Protein AF-A0A946NHN4-F1 (afdb_monomer_lite)

Secondary structure (DSSP, 8-state):
------------PPP---HHHHHHHTT---------EEESTHHHHTT-S-HHHHTTS-HHHHHHHHHTTTSTT-HHHHS--EEEHHHH--

Radius of gyration: 24.08 Å; chains: 1; bounding box: 45×53×55 Å

Foldseek 3Di:
DDDDDDDPPPPPDPDDDDPVRVVVVVPDDPPPPQQQKDWDLVCLVVVVHPPLCVVVDDPVRSVVQVVCPPHPNNPCVVPTDMDTVVVVVD

Sequence (90 aa):
MMFKKDPKATIKRKYQPTEKAQKFLDKVENPKYDRGMIRGLNKFIGNKVPEEMQGFYSEEELQALVDLRDTPNDVEARMPVKITNHYFQI

Structure (mmCIF, N/CA/C/O backbone):
data_AF-A0A946NHN4-F1
#
_entry.id   AF-A0A946NHN4-F1
#
loop_
_atom_site.group_PDB
_atom_site.id
_atom_site.type_symbol
_atom_site.label_atom_id
_atom_site.label_alt_id
_atom_site.label_comp_id
_atom_site.label_asym_id
_atom_site.label_entity_id
_atom_site.label_seq_id
_atom_site.pdbx_PDB_ins_code
_atom_site.Cartn_x
_atom_site.Cartn_y
_atom_site.Cartn_z
_atom_site.occupancy
_atom_site.B_iso_or_equiv
_atom_site.auth_seq_id
_atom_site.auth_comp_id
_atom_site.auth_asym_id
_atom_site.auth_atom_id
_atom_site.pdbx_PDB_model_num
ATOM 1 N N . MET A 1 1 ? -24.111 -42.035 -39.873 1.00 37.28 1 MET A N 1
ATOM 2 C CA . MET A 1 1 ? -22.653 -41.999 -39.617 1.00 37.28 1 MET A CA 1
ATOM 3 C C . MET A 1 1 ? -22.159 -40.582 -39.851 1.00 37.28 1 MET A C 1
ATOM 5 O O . MET A 1 1 ? -22.578 -40.033 -40.852 1.00 37.28 1 MET A O 1
ATOM 9 N N . MET A 1 2 ? -21.352 -40.056 -38.912 1.00 50.94 2 MET A N 1
ATOM 10 C CA . MET A 1 2 ? -20.237 -39.083 -39.042 1.00 50.94 2 MET A CA 1
ATOM 11 C C . MET A 1 2 ? -20.436 -37.893 -40.011 1.00 50.94 2 MET A C 1
ATOM 13 O O . MET A 1 2 ? -20.827 -38.067 -41.146 1.00 50.94 2 MET A O 1
ATOM 17 N N . PHE A 1 3 ? -20.187 -36.641 -39.629 1.00 44.75 3 PHE A N 1
ATOM 18 C CA . PHE A 1 3 ? -18.855 -36.123 -39.320 1.00 44.75 3 PHE A CA 1
ATOM 19 C C . PHE A 1 3 ? -18.922 -35.016 -38.257 1.00 44.75 3 PHE A C 1
ATOM 21 O O . PHE A 1 3 ? -19.533 -33.971 -38.463 1.00 44.75 3 PHE A O 1
ATOM 28 N N . LYS A 1 4 ? -18.240 -35.240 -37.128 1.00 54.97 4 LYS A N 1
ATOM 29 C CA . LYS A 1 4 ? -17.870 -34.183 -36.181 1.00 54.97 4 LYS A CA 1
ATOM 30 C C . LYS A 1 4 ? -16.822 -33.299 -36.854 1.00 54.97 4 LYS A C 1
ATOM 32 O O . LYS A 1 4 ? -15.827 -33.828 -37.352 1.00 54.97 4 LYS A O 1
ATOM 37 N N . LYS A 1 5 ? -17.006 -31.982 -36.852 1.00 57.09 5 LYS A N 1
ATOM 38 C CA . LYS A 1 5 ? -15.963 -31.048 -37.277 1.00 57.09 5 LYS A CA 1
ATOM 39 C C . LYS A 1 5 ? -15.849 -29.913 -36.274 1.00 57.09 5 LYS A C 1
ATOM 41 O O . LYS A 1 5 ? -16.545 -28.925 -36.414 1.00 57.09 5 LYS A O 1
ATOM 46 N N . ASP A 1 6 ? -14.897 -30.054 -35.360 1.00 53.25 6 ASP A N 1
ATOM 47 C CA . ASP A 1 6 ? -14.308 -28.976 -34.562 1.00 53.25 6 ASP A CA 1
ATOM 48 C C . ASP A 1 6 ? -12.854 -29.357 -34.228 1.00 53.25 6 ASP A C 1
ATOM 50 O O . ASP A 1 6 ? -12.543 -30.548 -34.148 1.00 53.25 6 ASP A O 1
ATOM 54 N N 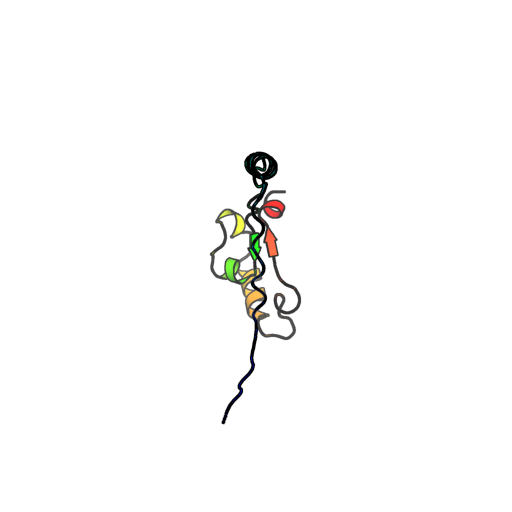. PRO A 1 7 ? -11.958 -28.410 -33.912 1.00 53.62 7 PRO A N 1
ATOM 55 C CA . PRO A 1 7 ? -11.654 -27.163 -34.606 1.00 53.62 7 PRO A CA 1
ATOM 56 C C . PRO A 1 7 ? -10.163 -27.171 -35.021 1.00 53.62 7 PRO A C 1
ATOM 58 O O . PRO A 1 7 ? -9.300 -27.671 -34.300 1.00 53.62 7 PRO A O 1
ATOM 61 N N . LYS A 1 8 ? -9.791 -26.599 -36.175 1.00 53.75 8 LYS A N 1
ATOM 62 C CA . LYS A 1 8 ? -8.360 -26.383 -36.466 1.00 53.75 8 LYS A CA 1
ATOM 63 C C . LYS A 1 8 ? -7.861 -25.231 -35.594 1.00 53.75 8 LYS A C 1
ATOM 65 O O . LYS A 1 8 ? -7.974 -24.074 -35.982 1.00 53.75 8 LYS A O 1
ATOM 70 N N . ALA A 1 9 ? -7.325 -25.550 -34.418 1.00 52.50 9 ALA A N 1
ATOM 71 C CA . ALA A 1 9 ? -6.576 -24.604 -33.604 1.00 52.50 9 ALA A CA 1
ATOM 72 C C . ALA A 1 9 ? -5.438 -24.012 -34.453 1.00 52.50 9 ALA A C 1
ATOM 74 O O . ALA A 1 9 ? -4.513 -24.713 -34.863 1.00 52.50 9 ALA A O 1
ATOM 75 N N . THR A 1 10 ? -5.516 -22.719 -34.756 1.00 60.75 10 THR A N 1
ATOM 76 C CA . THR A 1 10 ? -4.421 -21.957 -35.359 1.00 60.75 10 THR A CA 1
ATOM 77 C C . THR A 1 10 ? -3.238 -21.965 -34.400 1.00 60.75 10 THR A C 1
ATOM 79 O O . THR A 1 10 ? -3.203 -21.207 -33.430 1.00 60.75 10 THR A O 1
ATOM 82 N N . ILE A 1 11 ? -2.262 -22.832 -34.666 1.00 65.19 11 ILE A N 1
ATOM 83 C CA . ILE A 1 11 ? -0.979 -22.845 -33.969 1.00 65.19 11 ILE A CA 1
ATOM 84 C C . ILE A 1 11 ? -0.274 -21.530 -34.322 1.00 65.19 11 ILE A C 1
ATOM 86 O O . ILE A 1 11 ? 0.342 -21.407 -35.381 1.00 65.19 11 ILE A O 1
ATOM 90 N N . LYS A 1 12 ? -0.393 -20.515 -33.457 1.00 61.34 12 LYS A N 1
ATOM 91 C CA . LYS A 1 12 ? 0.415 -19.295 -33.555 1.00 61.34 12 LYS A CA 1
ATOM 92 C C . LYS A 1 12 ? 1.875 -19.718 -33.398 1.00 61.34 12 LYS A C 1
ATOM 94 O O . LYS A 1 12 ? 2.300 -20.068 -32.297 1.00 61.34 12 LYS A O 1
ATOM 99 N N . ARG A 1 13 ? 2.635 -19.737 -34.497 1.00 66.94 13 ARG A N 1
ATOM 100 C CA . ARG A 1 13 ? 4.083 -19.973 -34.445 1.00 66.94 13 ARG A CA 1
ATOM 101 C C . ARG A 1 13 ? 4.686 -18.878 -33.569 1.00 66.94 13 ARG A C 1
ATOM 103 O O . ARG A 1 13 ? 4.560 -17.699 -33.892 1.00 66.94 13 ARG A O 1
ATOM 110 N N . LYS A 1 14 ? 5.271 -19.262 -32.431 1.00 70.31 14 LYS A N 1
ATOM 111 C CA . LYS A 1 14 ? 5.971 -18.318 -31.556 1.00 70.31 14 LYS A CA 1
ATOM 112 C C . LYS A 1 14 ? 7.130 -17.724 -32.355 1.00 70.31 14 LYS A C 1
ATOM 114 O O . LYS A 1 14 ? 7.892 -18.467 -32.970 1.00 70.31 14 LYS A O 1
ATOM 119 N N . TYR A 1 15 ? 7.203 -16.399 -32.394 1.00 78.31 1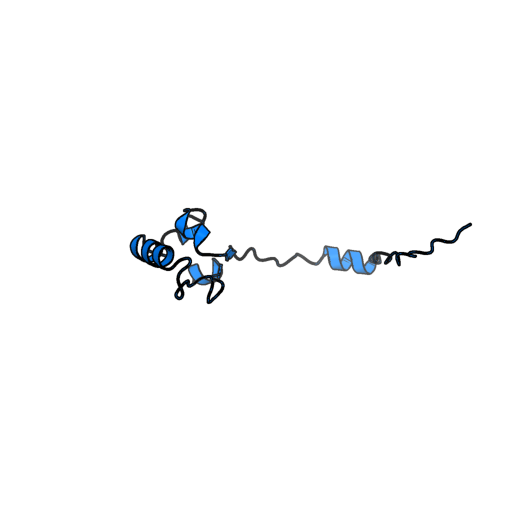5 TYR A N 1
ATOM 120 C CA . TYR A 1 15 ? 8.279 -15.691 -33.075 1.00 78.31 15 TYR A CA 1
ATOM 121 C C . TYR A 1 15 ? 9.627 -16.078 -32.455 1.00 78.31 15 TYR A C 1
ATOM 123 O O . TYR A 1 15 ? 9.752 -16.083 -31.230 1.00 78.31 15 TYR A O 1
ATOM 131 N N . GLN A 1 16 ? 10.604 -16.401 -33.304 1.00 80.62 16 GLN A N 1
ATOM 132 C CA . GLN A 1 16 ? 11.986 -16.649 -32.903 1.00 80.62 16 GLN A CA 1
ATOM 133 C C . GLN A 1 16 ? 12.844 -15.457 -33.343 1.00 80.62 16 GLN A C 1
ATOM 135 O O . GLN A 1 16 ? 12.812 -15.114 -34.529 1.00 80.62 16 GLN A O 1
ATOM 140 N N . PRO A 1 17 ? 13.577 -14.800 -32.427 1.00 81.88 17 PRO A N 1
ATOM 141 C CA . PRO A 1 17 ? 14.459 -13.696 -32.781 1.00 81.88 17 PRO A CA 1
ATOM 142 C C . PRO A 1 17 ? 15.539 -14.136 -33.775 1.00 81.88 17 PRO A C 1
ATOM 144 O O . PRO A 1 17 ? 16.077 -15.236 -33.690 1.00 81.88 17 PRO A O 1
ATOM 147 N N . THR A 1 18 ? 15.889 -13.255 -34.710 1.00 89.94 18 THR A N 1
ATOM 148 C CA . THR A 1 18 ? 17.084 -13.429 -35.547 1.00 89.94 18 THR A CA 1
ATOM 149 C C . THR A 1 18 ? 18.348 -13.214 -34.715 1.00 89.94 18 THR A C 1
ATOM 151 O O . THR A 1 18 ? 18.298 -12.550 -33.682 1.00 89.94 18 THR A O 1
ATOM 154 N N . GLU A 1 19 ? 19.509 -13.687 -35.175 1.00 87.69 19 GLU A N 1
ATOM 155 C CA . GLU A 1 19 ? 20.777 -13.524 -34.438 1.00 87.69 19 GLU A CA 1
ATOM 156 C C . GLU A 1 19 ? 21.092 -12.059 -34.095 1.00 87.69 19 GLU A C 1
ATOM 158 O O . GLU A 1 19 ? 21.568 -11.747 -33.005 1.00 87.69 19 GLU A O 1
ATOM 163 N N . LYS A 1 20 ? 20.776 -11.130 -35.008 1.00 87.31 20 LYS A N 1
ATOM 164 C CA . LYS A 1 20 ? 20.921 -9.686 -34.777 1.00 87.31 20 LYS A CA 1
ATOM 165 C C . LYS A 1 20 ? 19.971 -9.182 -33.685 1.00 87.31 20 LYS A C 1
ATOM 167 O O . LYS A 1 20 ? 20.377 -8.360 -32.868 1.00 87.31 20 LYS A O 1
ATOM 172 N N . ALA A 1 21 ? 18.723 -9.652 -33.681 1.00 83.69 21 ALA A N 1
ATOM 173 C CA . ALA A 1 21 ? 17.735 -9.284 -32.671 1.00 83.69 21 ALA A CA 1
ATOM 174 C C . ALA A 1 21 ? 18.094 -9.871 -31.301 1.00 83.69 21 ALA A C 1
ATOM 176 O O . ALA A 1 21 ? 17.991 -9.167 -30.303 1.00 83.69 21 ALA A O 1
ATOM 177 N N . GLN A 1 22 ? 18.589 -11.109 -31.257 1.00 86.81 22 GLN A N 1
ATOM 178 C CA . GLN A 1 22 ? 19.039 -11.739 -30.020 1.00 86.81 22 GLN A CA 1
ATOM 179 C C . GLN A 1 22 ? 20.216 -10.969 -29.407 1.00 86.81 22 GLN A C 1
ATOM 181 O O . GLN A 1 22 ? 20.116 -10.537 -28.267 1.00 86.81 22 GLN A O 1
ATOM 186 N N . LYS A 1 23 ? 21.242 -10.628 -30.202 1.00 89.31 23 LYS A N 1
ATOM 187 C CA . LYS A 1 23 ? 22.372 -9.790 -29.750 1.00 89.31 23 LYS A CA 1
ATOM 188 C C . LYS A 1 23 ? 21.959 -8.411 -29.225 1.00 89.31 23 LYS A C 1
ATOM 190 O O . LYS A 1 23 ? 22.706 -7.806 -28.462 1.00 89.31 23 LYS A O 1
ATOM 195 N N . PHE A 1 24 ? 20.831 -7.867 -29.684 1.00 85.56 24 PHE A N 1
ATOM 196 C CA . PHE A 1 24 ? 20.278 -6.628 -29.140 1.00 85.56 24 PHE A CA 1
ATOM 197 C C . PHE A 1 24 ? 19.571 -6.881 -27.807 1.00 85.56 24 PHE A C 1
ATOM 199 O O . PHE A 1 24 ? 19.835 -6.162 -26.851 1.00 85.56 24 PHE A O 1
ATOM 206 N N . LEU A 1 25 ? 18.727 -7.913 -27.725 1.00 82.06 25 LEU A N 1
ATOM 207 C CA . LEU A 1 25 ? 18.033 -8.299 -26.493 1.00 82.06 25 LEU A CA 1
ATOM 208 C C . LEU A 1 25 ? 19.006 -8.666 -25.368 1.00 82.06 25 LEU A C 1
ATOM 210 O O . LEU A 1 25 ? 18.761 -8.294 -24.229 1.00 82.06 25 LEU A O 1
ATOM 214 N N . ASP A 1 26 ? 20.133 -9.301 -25.689 1.00 85.50 26 ASP A N 1
ATOM 215 C CA . ASP A 1 26 ? 21.179 -9.642 -24.717 1.00 85.50 26 ASP A CA 1
ATOM 216 C C . ASP A 1 26 ? 21.848 -8.393 -24.108 1.00 85.50 26 ASP A C 1
ATOM 218 O O . ASP A 1 26 ? 22.405 -8.458 -23.017 1.00 85.50 26 ASP A O 1
ATOM 222 N N . LYS A 1 27 ? 21.785 -7.242 -24.798 1.00 84.12 27 LYS A N 1
ATOM 223 C CA . LYS A 1 27 ? 22.248 -5.939 -24.285 1.00 84.12 27 LYS A CA 1
ATOM 224 C C . LYS A 1 27 ? 21.177 -5.192 -23.492 1.00 84.12 27 LYS A C 1
ATOM 226 O O . LYS A 1 27 ? 21.488 -4.180 -22.870 1.00 84.12 27 LYS A O 1
ATOM 231 N N . VAL A 1 28 ? 19.919 -5.627 -23.559 1.00 81.25 28 VAL A N 1
ATOM 232 C CA . VAL A 1 28 ? 18.839 -5.022 -22.781 1.00 81.25 28 VAL A CA 1
ATOM 233 C C . VAL A 1 28 ? 18.954 -5.546 -21.357 1.00 81.25 28 VAL A C 1
ATOM 235 O O . VAL A 1 28 ? 18.390 -6.580 -21.003 1.00 81.25 28 VAL A O 1
ATOM 238 N N . GLU A 1 29 ? 19.665 -4.806 -20.515 1.00 72.50 29 GLU A N 1
ATOM 239 C CA . GLU A 1 29 ? 19.508 -4.961 -19.076 1.00 72.50 29 GLU A CA 1
ATOM 240 C C . GLU A 1 29 ? 18.086 -4.548 -18.723 1.00 72.50 29 GLU A C 1
ATOM 242 O O . GLU A 1 29 ? 17.651 -3.439 -19.029 1.00 72.50 29 GLU A O 1
ATOM 247 N N . ASN A 1 30 ? 17.321 -5.469 -18.143 1.00 63.00 30 ASN A N 1
ATOM 248 C CA . ASN A 1 30 ? 15.955 -5.191 -17.746 1.00 63.00 30 ASN A CA 1
ATOM 249 C C . ASN A 1 30 ? 15.989 -4.118 -16.648 1.00 63.00 30 ASN A C 1
ATOM 251 O O . ASN A 1 30 ? 16.372 -4.445 -15.523 1.00 63.00 30 ASN A O 1
ATOM 255 N N . PRO A 1 31 ? 15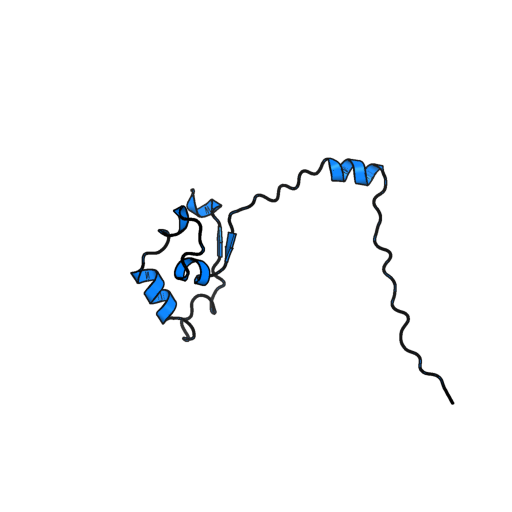.531 -2.878 -16.895 1.00 56.56 31 PRO A N 1
ATOM 256 C CA . PRO A 1 31 ? 15.491 -1.853 -15.868 1.00 56.56 31 PRO A CA 1
ATOM 257 C C . PRO A 1 31 ? 14.254 -2.082 -14.995 1.00 56.56 31 PRO A C 1
ATOM 259 O O . PRO A 1 31 ? 13.563 -1.135 -14.627 1.00 56.56 31 PRO A O 1
ATOM 262 N N . LYS A 1 32 ? 13.889 -3.345 -14.717 1.00 57.47 32 LYS A N 1
ATOM 263 C CA . LYS A 1 32 ? 12.903 -3.685 -13.695 1.00 57.47 32 LYS A CA 1
ATOM 264 C C . LYS A 1 32 ? 13.520 -3.273 -12.366 1.00 57.47 32 LYS A C 1
ATOM 266 O O . LYS A 1 32 ? 14.038 -4.093 -11.621 1.00 57.47 32 LYS A O 1
ATOM 271 N N . TYR A 1 33 ? 13.459 -1.977 -12.097 1.00 61.00 33 TYR A N 1
ATOM 272 C CA . TYR A 1 33 ? 13.653 -1.414 -10.787 1.00 61.00 33 TYR A CA 1
ATOM 273 C C . TYR A 1 33 ? 12.630 -2.115 -9.907 1.00 61.00 33 TYR A C 1
ATOM 275 O O . TYR A 1 33 ? 11.418 -1.960 -10.113 1.00 61.00 33 TYR A O 1
ATOM 283 N N . ASP A 1 34 ? 13.109 -2.951 -8.993 1.00 61.78 34 ASP A N 1
ATOM 284 C CA . ASP A 1 34 ? 12.263 -3.440 -7.926 1.00 61.78 34 ASP A CA 1
ATOM 285 C C . ASP A 1 34 ? 11.893 -2.226 -7.079 1.00 61.78 34 ASP A C 1
ATOM 287 O O . ASP A 1 34 ? 12.698 -1.684 -6.328 1.00 61.78 34 ASP A O 1
ATOM 291 N N . ARG A 1 35 ? 10.674 -1.724 -7.280 1.00 65.69 35 ARG A N 1
ATOM 292 C CA . ARG A 1 35 ? 10.194 -0.527 -6.585 1.00 65.69 35 ARG A CA 1
ATOM 293 C C . ARG A 1 35 ? 9.749 -0.836 -5.154 1.00 65.69 35 ARG A C 1
ATOM 295 O O . ARG A 1 35 ? 9.127 0.035 -4.547 1.00 65.69 35 ARG A O 1
ATOM 302 N N . GLY A 1 36 ? 9.957 -2.065 -4.660 1.00 71.81 36 GLY A N 1
ATOM 303 C CA . GLY A 1 36 ? 9.481 -2.496 -3.346 1.00 71.81 36 GLY A CA 1
ATOM 304 C C . GLY A 1 36 ? 7.976 -2.268 -3.221 1.00 71.81 36 GLY A C 1
ATOM 305 O O . GLY A 1 36 ? 7.512 -1.533 -2.356 1.00 71.81 36 GLY A O 1
ATOM 306 N N . MET A 1 37 ? 7.207 -2.775 -4.188 1.00 79.62 37 MET A N 1
ATOM 307 C CA . MET A 1 37 ? 5.782 -2.471 -4.302 1.00 79.62 37 MET A CA 1
ATOM 308 C C . MET A 1 37 ? 4.952 -3.316 -3.334 1.00 79.62 37 MET A C 1
ATOM 310 O O . MET A 1 37 ? 4.829 -4.534 -3.485 1.00 79.62 37 MET A O 1
ATOM 314 N N . ILE A 1 38 ? 4.279 -2.644 -2.410 1.00 84.88 38 ILE A N 1
ATOM 315 C CA . ILE A 1 38 ? 3.353 -3.227 -1.448 1.00 84.88 38 ILE A CA 1
ATOM 316 C C . ILE A 1 38 ? 1.935 -2.933 -1.924 1.00 84.88 38 ILE A C 1
ATOM 318 O O . ILE A 1 38 ? 1.551 -1.788 -2.157 1.00 84.88 38 ILE A O 1
ATOM 322 N N . ARG A 1 39 ? 1.163 -3.997 -2.148 1.00 85.69 39 ARG A N 1
ATOM 323 C CA . ARG A 1 39 ? -0.235 -3.909 -2.574 1.00 85.69 39 ARG A CA 1
ATOM 324 C C . ARG A 1 39 ? -1.130 -4.276 -1.405 1.00 85.69 39 ARG A C 1
ATOM 326 O O . ARG A 1 39 ? -0.968 -5.367 -0.855 1.00 85.69 39 ARG A O 1
ATOM 333 N N . GLY A 1 40 ? -2.068 -3.386 -1.118 1.00 86.75 40 GLY A N 1
ATOM 334 C CA . GLY A 1 40 ? -3.073 -3.540 -0.085 1.00 86.75 40 GLY A CA 1
ATOM 335 C C . GLY A 1 40 ? -2.570 -3.367 1.350 1.00 86.75 40 GLY A C 1
ATOM 336 O O . GLY A 1 40 ? -1.397 -3.577 1.666 1.00 86.75 40 GLY A O 1
ATOM 337 N N . LEU A 1 41 ? -3.512 -3.020 2.220 1.00 87.94 41 LEU A N 1
ATOM 338 C CA . LEU A 1 41 ? -3.382 -2.793 3.656 1.00 87.94 41 LEU A CA 1
ATOM 339 C C . LEU A 1 41 ? -3.137 -4.091 4.429 1.00 87.94 41 LEU A C 1
ATOM 341 O O . LEU A 1 41 ? -2.460 -4.076 5.450 1.00 87.94 41 LEU A O 1
ATOM 345 N N . ASN A 1 42 ? -3.578 -5.239 3.899 1.00 87.25 42 ASN A N 1
ATOM 346 C CA . ASN A 1 42 ? -3.345 -6.563 4.502 1.00 87.25 42 ASN A CA 1
ATOM 347 C C . ASN A 1 42 ? -1.882 -6.825 4.868 1.00 87.25 42 ASN A C 1
ATOM 349 O O . ASN A 1 42 ? -1.594 -7.539 5.827 1.00 87.25 42 ASN A O 1
ATOM 353 N N . LYS A 1 43 ? -0.946 -6.303 4.069 1.00 89.19 43 LYS A N 1
ATOM 354 C CA . LYS A 1 43 ? 0.479 -6.500 4.328 1.00 89.19 43 LYS A CA 1
ATOM 355 C C . LYS A 1 43 ? 0.945 -5.699 5.539 1.00 89.19 43 LYS A C 1
ATOM 357 O O . LYS A 1 43 ? 1.760 -6.222 6.290 1.00 89.19 43 LYS A O 1
ATOM 362 N N . PHE A 1 44 ? 0.413 -4.493 5.727 1.00 87.50 44 PHE A N 1
ATOM 363 C CA . PHE A 1 44 ? 0.704 -3.646 6.882 1.00 87.50 44 PHE A CA 1
ATOM 364 C C . PHE A 1 44 ? 0.085 -4.235 8.151 1.00 87.50 44 PHE A C 1
ATOM 366 O O . PHE A 1 44 ? 0.802 -4.459 9.113 1.00 87.50 44 PHE A O 1
ATOM 373 N N . ILE A 1 45 ? -1.187 -4.645 8.099 1.00 87.81 45 ILE A N 1
ATOM 374 C CA . ILE A 1 45 ? -1.887 -5.287 9.229 1.00 87.81 45 ILE A CA 1
ATOM 375 C C . ILE A 1 45 ? -1.182 -6.580 9.676 1.00 87.81 45 ILE A C 1
ATOM 377 O O . ILE A 1 45 ? -1.115 -6.898 10.857 1.00 87.81 45 ILE A O 1
ATOM 381 N N . GLY A 1 46 ? -0.656 -7.355 8.724 1.00 85.75 46 GLY A N 1
ATOM 382 C CA . GLY A 1 46 ? 0.017 -8.621 9.009 1.00 85.75 46 GLY A CA 1
ATOM 383 C C . GLY A 1 46 ? 1.509 -8.510 9.332 1.00 85.75 46 GLY A C 1
ATOM 384 O O . GLY A 1 46 ? 2.155 -9.557 9.376 1.00 85.75 46 GLY A O 1
ATOM 385 N N . ASN A 1 47 ? 2.075 -7.302 9.455 1.00 84.56 47 ASN A N 1
ATOM 386 C CA . ASN A 1 47 ? 3.522 -7.070 9.590 1.00 84.56 47 ASN A CA 1
ATOM 387 C C . ASN A 1 47 ? 4.359 -7.781 8.503 1.00 84.56 47 ASN A C 1
ATOM 389 O O . ASN A 1 47 ? 5.489 -8.207 8.723 1.00 84.56 47 ASN A O 1
ATOM 393 N N . LYS A 1 48 ? 3.795 -7.922 7.293 1.00 86.25 48 LYS A N 1
ATOM 394 C CA . LYS A 1 48 ? 4.429 -8.545 6.110 1.00 86.25 48 LYS A CA 1
ATOM 395 C C . LYS A 1 48 ? 5.021 -7.505 5.156 1.00 86.25 48 LYS A C 1
ATOM 397 O O . LYS A 1 48 ? 5.144 -7.759 3.952 1.00 86.25 48 LYS A O 1
ATOM 402 N N . VAL A 1 49 ? 5.321 -6.322 5.678 1.00 87.25 49 VAL A N 1
ATOM 403 C CA . VAL A 1 49 ? 6.042 -5.249 4.990 1.00 87.25 49 VAL A CA 1
ATOM 404 C C . VAL A 1 49 ? 7.488 -5.196 5.501 1.00 87.25 49 VAL A C 1
ATOM 406 O O . VAL A 1 49 ? 7.742 -5.672 6.611 1.00 87.25 49 VAL A O 1
ATOM 409 N N . PRO A 1 50 ? 8.442 -4.665 4.711 1.00 87.19 50 PRO A N 1
ATOM 410 C CA . PRO A 1 50 ? 9.801 -4.402 5.182 1.00 87.19 50 PRO A CA 1
ATOM 411 C C . PRO A 1 50 ? 9.786 -3.594 6.481 1.00 87.19 50 PRO A C 1
ATOM 413 O O . PRO A 1 50 ? 8.918 -2.740 6.642 1.00 87.19 50 PRO A O 1
ATOM 416 N N . GLU A 1 51 ? 10.741 -3.855 7.375 1.00 84.50 51 GLU A N 1
ATOM 417 C CA . GLU A 1 51 ? 10.825 -3.253 8.717 1.00 84.50 51 GLU A CA 1
ATOM 418 C C . GLU A 1 51 ? 10.728 -1.723 8.682 1.00 84.50 51 GLU A C 1
ATOM 420 O O . GLU A 1 51 ? 9.930 -1.132 9.402 1.00 84.50 51 GLU A O 1
ATOM 425 N N . GLU A 1 52 ? 11.430 -1.096 7.738 1.00 82.94 52 GLU A N 1
ATOM 426 C CA . GLU A 1 52 ? 11.400 0.352 7.509 1.00 82.94 52 GLU A CA 1
ATOM 427 C C . GLU A 1 52 ? 9.979 0.885 7.255 1.00 82.94 52 GLU A C 1
ATOM 429 O O . GLU A 1 52 ? 9.630 1.968 7.707 1.00 82.94 52 GLU A O 1
ATOM 434 N N . MET A 1 53 ? 9.129 0.108 6.576 1.00 84.62 53 MET A N 1
ATOM 435 C CA . MET A 1 53 ? 7.770 0.506 6.195 1.00 84.62 53 MET A CA 1
ATOM 436 C C . MET A 1 53 ? 6.710 0.127 7.238 1.00 84.62 53 MET A C 1
ATOM 438 O O . MET A 1 53 ? 5.545 0.487 7.062 1.00 84.62 53 MET A O 1
ATOM 442 N N . GLN A 1 54 ? 7.068 -0.601 8.301 1.00 85.00 54 GLN A N 1
ATOM 443 C CA . GLN A 1 54 ? 6.113 -0.985 9.351 1.00 85.00 54 GLN A CA 1
ATOM 444 C C . GLN A 1 54 ? 5.596 0.236 10.114 1.00 85.00 54 GLN A C 1
ATOM 446 O O . GLN A 1 54 ? 4.422 0.280 10.455 1.00 85.00 54 GLN A O 1
ATOM 451 N N . GLY A 1 55 ? 6.435 1.260 10.288 1.00 86.00 55 GLY A N 1
ATOM 452 C CA . GLY A 1 55 ? 6.058 2.520 10.935 1.00 86.00 55 GLY A CA 1
ATOM 453 C C . GLY A 1 55 ? 5.284 3.500 10.048 1.00 86.00 55 GLY A C 1
ATOM 454 O O . GLY A 1 55 ? 5.089 4.640 10.456 1.00 86.00 55 GLY A O 1
ATOM 455 N N . PHE A 1 56 ? 4.879 3.110 8.832 1.00 87.06 56 PHE A N 1
ATOM 456 C CA . PHE A 1 56 ? 4.154 4.011 7.925 1.00 87.06 56 PHE A CA 1
ATOM 457 C C . PHE A 1 56 ? 2.746 4.356 8.428 1.00 87.06 56 PHE A C 1
ATOM 459 O O . PHE A 1 56 ? 2.268 5.462 8.198 1.00 87.06 56 PHE A O 1
ATOM 466 N N . TYR A 1 57 ? 2.097 3.409 9.104 1.00 88.62 57 TYR A N 1
ATOM 467 C CA . TYR A 1 57 ? 0.837 3.619 9.806 1.00 88.62 57 TYR A CA 1
ATOM 468 C C . TYR A 1 57 ? 1.064 3.326 11.284 1.00 88.62 57 TYR A C 1
ATOM 470 O O . TYR A 1 57 ? 1.751 2.362 11.627 1.00 88.62 57 TYR A O 1
ATOM 478 N N . SER A 1 58 ? 0.461 4.124 12.154 1.00 90.56 58 SER A N 1
ATOM 479 C CA . SER A 1 58 ? 0.338 3.775 13.566 1.00 90.56 58 SER A CA 1
ATOM 480 C C . SER A 1 58 ? -0.622 2.592 13.760 1.00 90.56 58 SER A C 1
ATOM 482 O O . SER A 1 58 ? -1.453 2.288 12.899 1.00 90.56 58 SER A O 1
ATOM 484 N N . GLU A 1 59 ? -0.537 1.925 14.912 1.00 89.94 59 GLU A N 1
ATOM 485 C CA . GLU A 1 59 ? -1.451 0.825 15.254 1.00 89.94 59 GLU A CA 1
ATOM 486 C C . GLU A 1 59 ? -2.919 1.284 15.278 1.00 89.94 59 GLU A C 1
ATOM 488 O O . GLU A 1 59 ? -3.803 0.567 14.812 1.00 89.94 59 GLU A O 1
ATOM 493 N N . GLU A 1 60 ? -3.171 2.506 15.751 1.00 92.62 60 GLU A N 1
ATOM 494 C CA . GLU A 1 60 ? -4.502 3.121 15.816 1.00 92.62 60 GLU A CA 1
ATOM 495 C C . GLU A 1 60 ? -5.085 3.362 14.416 1.00 92.62 60 GLU A C 1
ATOM 497 O O . GLU A 1 60 ? -6.250 3.055 14.156 1.00 92.62 60 GLU A O 1
ATOM 502 N N . GLU A 1 61 ? -4.266 3.858 13.483 1.00 91.56 61 GLU A N 1
ATOM 503 C CA . GLU A 1 61 ? -4.670 4.059 12.089 1.00 91.56 61 GLU A CA 1
ATOM 504 C C . GLU A 1 61 ? -4.938 2.730 11.382 1.00 91.56 61 GLU A C 1
ATOM 506 O O . GLU A 1 61 ? -5.922 2.610 10.650 1.00 91.56 61 GLU A O 1
ATOM 511 N N . LEU A 1 62 ? -4.100 1.713 11.613 1.00 91.25 62 LEU A N 1
ATOM 512 C CA . LEU A 1 62 ? -4.339 0.375 11.071 1.00 91.25 62 LEU A CA 1
ATOM 513 C C . LEU A 1 62 ? -5.641 -0.213 11.604 1.00 91.25 62 LEU A C 1
ATOM 515 O O . LEU A 1 62 ? -6.399 -0.786 10.821 1.00 91.25 62 LEU A O 1
ATOM 519 N N . GLN A 1 63 ? -5.930 -0.040 12.894 1.00 91.31 63 GLN A N 1
ATOM 520 C CA . GLN A 1 63 ? -7.174 -0.519 13.482 1.00 91.31 63 GLN A CA 1
ATOM 521 C C . GLN A 1 63 ? -8.388 0.196 12.882 1.00 91.31 63 GLN A C 1
ATOM 523 O O . GLN A 1 63 ? -9.327 -0.468 12.454 1.00 91.31 63 GLN A O 1
ATOM 528 N N . ALA A 1 64 ? -8.340 1.522 12.735 1.00 92.50 64 ALA A N 1
ATOM 529 C CA . ALA A 1 64 ? -9.407 2.272 12.075 1.00 92.50 64 ALA A CA 1
ATOM 530 C C . ALA A 1 64 ? -9.638 1.797 10.628 1.00 92.50 64 ALA A C 1
ATOM 532 O O . ALA A 1 64 ? -10.776 1.685 10.178 1.00 92.50 64 ALA A O 1
ATOM 533 N N . LEU A 1 65 ? -8.571 1.473 9.891 1.00 90.06 65 LEU A N 1
ATOM 534 C CA . LEU A 1 65 ? -8.674 0.930 8.534 1.00 90.06 65 LEU A CA 1
ATOM 535 C C . LEU A 1 65 ? -9.255 -0.492 8.504 1.00 90.06 65 LEU A C 1
ATOM 537 O O . LEU A 1 65 ? -9.983 -0.831 7.570 1.00 90.06 65 LEU A O 1
ATOM 541 N N . VAL A 1 66 ? -8.953 -1.313 9.512 1.00 90.31 66 VAL A N 1
ATOM 542 C CA . VAL A 1 66 ? -9.555 -2.642 9.698 1.00 90.31 66 VAL A CA 1
ATOM 543 C C . VAL A 1 66 ? -11.040 -2.524 10.028 1.00 90.31 66 VAL A C 1
ATOM 545 O O . VAL A 1 66 ? -11.838 -3.266 9.468 1.00 90.31 66 VAL A O 1
ATOM 548 N N . ASP A 1 67 ? -11.435 -1.572 10.866 1.00 92.75 67 ASP A N 1
ATOM 549 C CA . ASP A 1 67 ? -12.835 -1.385 11.260 1.00 92.75 67 ASP A CA 1
ATOM 550 C C . ASP A 1 67 ? -13.716 -0.919 10.088 1.00 92.75 67 ASP A C 1
ATOM 552 O O . ASP A 1 67 ? -14.922 -1.163 10.061 1.00 92.75 67 ASP A O 1
ATOM 556 N N . LEU A 1 68 ? -13.116 -0.266 9.087 1.00 91.06 68 LEU A N 1
ATOM 557 C CA . LEU A 1 68 ? -13.798 0.146 7.860 1.00 91.06 68 LEU A CA 1
ATOM 558 C C . LEU A 1 68 ? -13.956 -0.988 6.841 1.00 91.06 68 LEU A C 1
ATOM 560 O O . LEU A 1 68 ? -14.703 -0.809 5.872 1.00 91.06 68 LEU A O 1
ATOM 564 N N . ARG A 1 69 ? -13.291 -2.136 7.015 1.00 87.19 69 ARG A N 1
ATOM 565 C CA . ARG A 1 69 ? -13.384 -3.237 6.050 1.00 87.19 69 ARG A CA 1
ATOM 566 C C . ARG A 1 69 ? -14.784 -3.812 5.955 1.00 87.19 69 ARG A C 1
ATOM 568 O O . ARG A 1 69 ? -15.493 -3.907 6.950 1.00 87.19 69 ARG A O 1
ATOM 575 N N . ASP A 1 70 ? -15.170 -4.204 4.744 1.00 87.88 70 ASP A N 1
ATOM 576 C CA . ASP A 1 70 ? -16.494 -4.766 4.445 1.00 87.88 70 ASP A CA 1
ATOM 577 C C . ASP A 1 70 ? -17.668 -3.816 4.779 1.00 87.88 70 ASP A C 1
ATOM 579 O O . ASP A 1 70 ? -18.841 -4.190 4.696 1.00 87.88 70 ASP A O 1
ATOM 583 N N . THR A 1 71 ? -17.375 -2.552 5.104 1.00 91.44 71 THR A N 1
ATOM 584 C CA . THR A 1 71 ? -18.370 -1.492 5.279 1.00 91.44 71 THR A CA 1
ATOM 585 C C . THR A 1 71 ? -18.544 -0.689 3.981 1.00 91.44 71 THR A C 1
ATOM 587 O O . THR A 1 71 ? -17.694 -0.737 3.087 1.00 91.44 71 THR A O 1
ATOM 590 N N . PRO A 1 72 ? -19.589 0.154 3.862 1.00 90.69 72 PRO A N 1
ATOM 591 C CA . PRO A 1 72 ? -19.714 1.108 2.749 1.00 90.69 72 PRO A CA 1
ATOM 592 C C . PRO A 1 72 ? -18.535 2.096 2.617 1.00 90.69 72 PRO A C 1
ATOM 594 O O . PRO A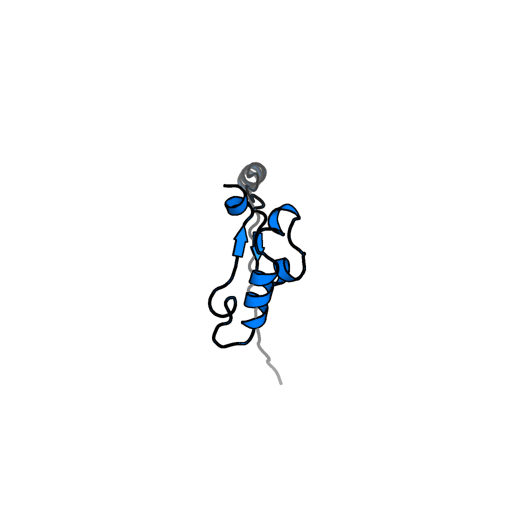 1 72 ? -18.376 2.759 1.583 1.00 90.69 72 PRO A O 1
ATOM 597 N N . ASN A 1 73 ? -17.724 2.207 3.670 1.00 88.69 73 ASN A N 1
ATOM 598 C CA . ASN A 1 73 ? -16.568 3.087 3.765 1.00 88.69 73 ASN A CA 1
ATOM 599 C C . ASN A 1 73 ? -15.235 2.338 3.607 1.00 88.69 73 ASN A C 1
ATOM 601 O O . ASN A 1 73 ? -14.189 2.931 3.861 1.00 88.69 73 ASN A O 1
ATOM 605 N N . ASP A 1 74 ? -15.256 1.077 3.163 1.00 89.62 74 ASP A N 1
ATOM 606 C CA . ASP A 1 74 ? -14.043 0.298 2.913 1.00 89.62 74 ASP A CA 1
ATOM 607 C C . ASP A 1 74 ? -13.128 1.022 1.915 1.00 89.62 74 ASP A C 1
ATOM 609 O O . ASP A 1 74 ? -13.476 1.277 0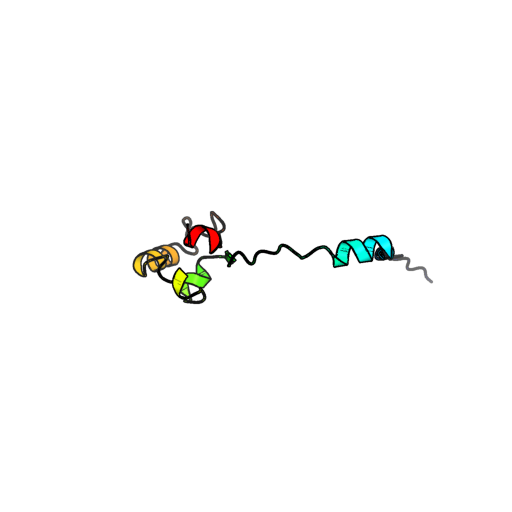.756 1.00 89.62 74 ASP A O 1
ATOM 613 N N . VAL A 1 75 ? -11.937 1.371 2.395 1.00 88.06 75 VAL A N 1
ATOM 614 C CA . VAL A 1 75 ? -10.956 2.146 1.640 1.00 88.06 75 VAL A CA 1
ATOM 615 C C . VAL A 1 75 ? -10.420 1.347 0.453 1.00 88.06 75 VAL A C 1
ATOM 617 O O . VAL A 1 75 ? -10.326 1.903 -0.641 1.00 88.06 75 VAL A O 1
ATOM 620 N N . GLU A 1 76 ? -10.118 0.055 0.623 1.00 86.12 76 GLU A N 1
ATOM 621 C CA . GLU A 1 76 ? -9.567 -0.785 -0.449 1.00 86.12 76 GLU A CA 1
ATOM 622 C C . GLU A 1 76 ? -10.605 -1.102 -1.526 1.00 86.12 76 GLU A C 1
ATOM 624 O O . GLU A 1 76 ? -10.259 -1.180 -2.709 1.00 86.12 76 GLU A O 1
ATOM 629 N N . ALA A 1 77 ? -11.873 -1.264 -1.135 1.00 86.94 77 ALA A N 1
ATOM 630 C CA . ALA A 1 77 ? -12.968 -1.500 -2.072 1.00 86.94 77 ALA A CA 1
ATOM 631 C C . ALA A 1 77 ? -13.263 -0.262 -2.934 1.00 86.94 77 ALA A C 1
ATOM 633 O O . ALA A 1 77 ? -13.600 -0.382 -4.114 1.00 86.94 77 ALA A O 1
ATOM 634 N N . ARG A 1 78 ? -13.124 0.936 -2.352 1.00 88.56 78 ARG A N 1
ATOM 635 C CA . ARG A 1 78 ? -13.349 2.217 -3.039 1.00 88.56 78 ARG A CA 1
ATOM 636 C C . ARG A 1 78 ? -12.149 2.643 -3.878 1.00 88.56 78 ARG A C 1
ATOM 638 O O . ARG A 1 78 ? -12.330 3.279 -4.916 1.00 88.56 78 ARG A O 1
ATOM 645 N N . MET A 1 79 ? -10.935 2.310 -3.442 1.00 86.69 79 MET A N 1
ATOM 646 C CA . MET A 1 79 ? -9.705 2.643 -4.148 1.00 86.69 79 MET A CA 1
ATOM 647 C C . MET A 1 79 ? -8.597 1.622 -3.850 1.00 86.69 79 MET A C 1
ATOM 649 O O . MET A 1 79 ? -8.245 1.408 -2.692 1.00 86.69 79 MET A O 1
ATOM 653 N N . PRO A 1 80 ? -7.960 1.031 -4.878 1.00 85.50 80 PRO A N 1
ATOM 654 C CA . PRO A 1 80 ? -6.886 0.074 -4.657 1.00 85.50 80 PRO A CA 1
ATOM 655 C C . PRO A 1 80 ? -5.678 0.749 -3.997 1.00 85.50 80 PRO A C 1
ATOM 657 O O . PRO A 1 80 ? -5.017 1.600 -4.596 1.00 85.50 80 PRO A O 1
ATOM 660 N N . VAL A 1 81 ? -5.351 0.321 -2.776 1.00 84.88 81 VAL A N 1
ATOM 661 C CA . VAL A 1 81 ? -4.204 0.839 -2.025 1.00 84.88 81 VAL A CA 1
ATOM 662 C C . VAL A 1 81 ? -2.907 0.214 -2.536 1.00 84.88 81 VAL A C 1
ATOM 664 O O . VAL A 1 81 ? -2.759 -1.010 -2.648 1.00 84.88 81 VAL A O 1
ATOM 667 N N . LYS A 1 82 ? -1.935 1.070 -2.851 1.00 86.94 82 LYS A N 1
ATOM 668 C CA . LYS A 1 82 ? -0.625 0.666 -3.352 1.00 86.94 82 LYS A CA 1
ATOM 669 C C . LYS A 1 82 ? 0.442 1.636 -2.873 1.00 86.94 82 LYS A C 1
ATOM 671 O O . LYS A 1 82 ? 0.390 2.815 -3.200 1.00 86.94 82 LYS A O 1
ATOM 676 N N . ILE A 1 83 ? 1.447 1.102 -2.192 1.00 84.75 83 ILE A N 1
ATOM 677 C CA . ILE A 1 83 ? 2.607 1.855 -1.720 1.00 84.75 83 ILE A CA 1
ATOM 678 C C . ILE A 1 83 ? 3.846 1.305 -2.422 1.00 84.75 83 ILE A C 1
ATOM 680 O O . ILE A 1 83 ? 3.975 0.102 -2.650 1.00 84.75 83 ILE A O 1
ATOM 684 N N . THR A 1 84 ? 4.748 2.184 -2.838 1.00 81.56 84 THR A N 1
ATOM 685 C CA . THR A 1 84 ? 6.056 1.789 -3.372 1.00 81.56 84 THR A CA 1
ATOM 686 C C . THR A 1 84 ? 7.131 2.403 -2.506 1.00 81.56 84 THR A C 1
ATOM 688 O O . THR A 1 84 ? 7.045 3.600 -2.235 1.00 81.56 84 THR A O 1
ATOM 691 N N . ASN A 1 85 ? 8.152 1.622 -2.154 1.00 73.19 85 ASN A N 1
ATOM 692 C CA . ASN A 1 85 ? 9.275 2.073 -1.330 1.00 73.19 85 ASN A CA 1
ATOM 693 C C . ASN A 1 85 ? 9.924 3.369 -1.856 1.00 73.19 85 ASN A C 1
ATOM 695 O O . ASN A 1 85 ? 10.379 4.205 -1.090 1.00 73.19 85 ASN A O 1
ATOM 699 N N . HIS A 1 86 ? 9.875 3.597 -3.172 1.00 70.25 86 HIS A N 1
ATOM 700 C CA . HIS A 1 86 ? 10.350 4.842 -3.775 1.00 70.25 86 HIS A CA 1
ATOM 701 C C . HIS A 1 86 ? 9.732 6.119 -3.174 1.00 70.25 86 HIS A C 1
ATOM 703 O O . HIS A 1 86 ? 10.453 7.085 -3.004 1.00 70.25 86 HIS A O 1
ATOM 709 N N . TYR A 1 87 ? 8.435 6.131 -2.839 1.00 63.19 87 TYR A N 1
ATOM 710 C CA . TYR A 1 87 ? 7.788 7.296 -2.209 1.00 63.19 87 TYR A CA 1
ATOM 711 C C . TYR A 1 87 ? 7.963 7.330 -0.689 1.00 63.19 87 TYR A C 1
ATOM 713 O O . TYR A 1 87 ? 7.646 8.336 -0.074 1.00 63.19 87 TYR A O 1
ATOM 721 N N . PHE A 1 88 ? 8.424 6.231 -0.092 1.00 65.25 88 PHE A N 1
ATOM 722 C CA . PHE A 1 88 ? 8.712 6.164 1.337 1.00 65.25 88 PHE A CA 1
ATOM 723 C C . PHE A 1 88 ? 10.058 6.822 1.680 1.00 65.25 88 PHE A C 1
ATOM 725 O O . PHE A 1 88 ? 10.223 7.350 2.769 1.00 65.25 88 PHE A O 1
ATOM 732 N N . GLN A 1 89 ? 11.013 6.792 0.746 1.00 65.94 89 GLN A N 1
ATOM 733 C CA . GLN A 1 89 ? 12.385 7.272 0.947 1.00 65.94 89 GLN A CA 1
ATOM 734 C C . GLN A 1 89 ? 12.639 8.716 0.461 1.00 65.94 89 GLN A C 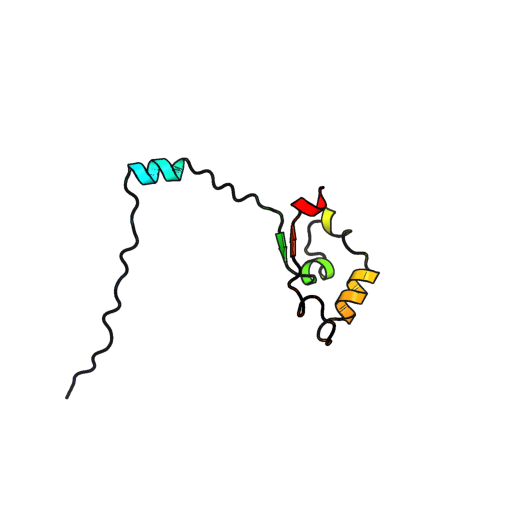1
ATOM 736 O O . GLN A 1 89 ? 13.783 9.166 0.519 1.00 65.94 89 GLN A O 1
ATOM 741 N N . ILE A 1 90 ? 11.621 9.409 -0.067 1.00 60.88 90 ILE A N 1
ATOM 742 C CA . ILE A 1 90 ? 11.699 10.825 -0.491 1.00 60.88 90 ILE A CA 1
ATOM 743 C C . ILE A 1 90 ? 11.319 11.711 0.689 1.00 60.88 90 ILE A C 1
ATOM 745 O O . ILE A 1 90 ? 12.043 12.705 0.916 1.00 60.88 90 ILE A O 1
#

pLDDT: mean 78.68, std 13.4, range [37.28, 92.75]